Protein AF-A0A809RXK3-F1 (afdb_monomer_lite)

Secondary structure (DSSP, 8-state):
--HHHHHHHHHHHHHHHHHHHHHHHHHHHH-BTTB--SS-TT-HHHHHHHHHHHHHHHHHHHHHHS--TTSSHHHHHHHHHHHHHTT--HHHHHHHTT--------

Organism: NCBI:txid2608985

Structure (mmCIF, N/CA/C/O backbone):
data_AF-A0A809RXK3-F1
#
_entry.id   AF-A0A809RXK3-F1
#
loop_
_atom_site.group_PDB
_atom_site.id
_atom_site.type_symbol
_atom_site.label_atom_id
_atom_site.label_alt_id
_atom_site.label_comp_id
_atom_site.label_asym_id
_atom_site.label_entity_id
_atom_site.label_seq_id
_atom_site.pdbx_PDB_ins_code
_atom_site.Cartn_x
_atom_site.Cartn_y
_atom_site.Cartn_z
_atom_site.occupancy
_atom_site.B_iso_or_equiv
_atom_site.auth_seq_id
_atom_site.auth_comp_id
_atom_site.auth_asym_id
_atom_site.auth_atom_id
_atom_site.pdbx_PDB_model_num
ATOM 1 N N . MET A 1 1 ? -3.207 2.177 22.111 1.00 71.44 1 MET A N 1
ATOM 2 C CA . MET A 1 1 ? -2.272 1.597 21.127 1.00 71.44 1 MET A CA 1
ATOM 3 C C . MET A 1 1 ? -0.920 1.376 21.788 1.00 71.44 1 MET A C 1
ATOM 5 O O . MET A 1 1 ? -0.339 2.335 22.292 1.00 71.44 1 MET A O 1
ATOM 9 N N . THR A 1 2 ? -0.463 0.130 21.840 1.00 81.38 2 THR A N 1
ATOM 10 C CA . THR A 1 2 ? 0.790 -0.295 22.482 1.00 81.38 2 THR A CA 1
ATOM 11 C C . THR A 1 2 ? 2.020 0.100 21.651 1.00 81.38 2 THR A C 1
ATOM 13 O O . THR A 1 2 ? 1.915 0.415 20.464 1.00 81.38 2 THR A O 1
ATOM 16 N N . LYS A 1 3 ? 3.222 0.070 22.251 1.00 84.62 3 LYS A N 1
ATOM 17 C CA . LYS A 1 3 ? 4.490 0.326 21.532 1.00 84.62 3 LYS A CA 1
ATOM 18 C C . LYS A 1 3 ? 4.699 -0.655 20.368 1.00 84.62 3 LYS A C 1
ATOM 20 O O . LYS A 1 3 ? 5.185 -0.253 19.317 1.00 84.62 3 LYS A O 1
ATOM 25 N N . LYS A 1 4 ? 4.289 -1.917 20.545 1.00 81.25 4 LYS A N 1
ATOM 26 C CA . LYS A 1 4 ? 4.368 -2.959 19.509 1.00 81.25 4 LYS A CA 1
ATOM 27 C C . LYS A 1 4 ? 3.441 -2.662 18.329 1.00 81.25 4 LYS A C 1
ATOM 29 O O . LYS A 1 4 ? 3.879 -2.744 17.191 1.00 81.25 4 LYS A O 1
ATOM 34 N N . GLU A 1 5 ? 2.203 -2.249 18.595 1.00 80.94 5 GLU A N 1
ATOM 35 C CA . GLU A 1 5 ? 1.239 -1.869 17.549 1.00 80.94 5 GLU A CA 1
ATOM 36 C C . GLU A 1 5 ? 1.715 -0.657 16.743 1.00 80.94 5 GLU A C 1
ATOM 38 O O . GLU A 1 5 ? 1.640 -0.667 15.520 1.00 80.94 5 GLU A O 1
ATOM 43 N N . ARG A 1 6 ? 2.278 0.360 17.410 1.00 83.94 6 ARG A N 1
ATOM 44 C CA . ARG A 1 6 ? 2.901 1.507 16.726 1.00 83.94 6 ARG A CA 1
ATOM 45 C C . ARG A 1 6 ? 4.046 1.075 15.813 1.00 83.94 6 ARG A C 1
ATOM 47 O O . ARG A 1 6 ? 4.126 1.546 14.685 1.00 83.94 6 ARG A O 1
ATOM 54 N N . GLY A 1 7 ? 4.906 0.178 16.298 1.00 90.00 7 GLY 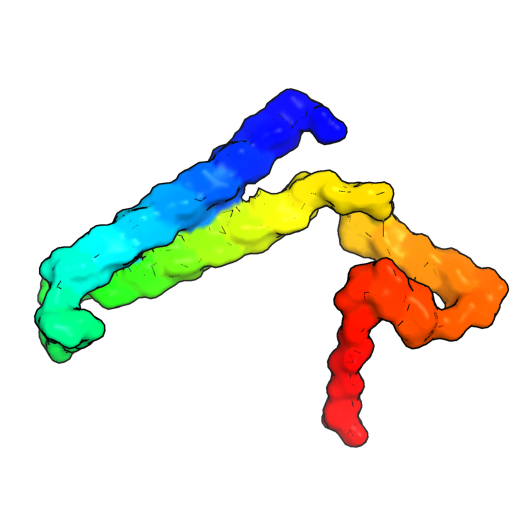A N 1
ATOM 55 C CA . GLY A 1 7 ? 6.007 -0.376 15.511 1.00 90.00 7 GLY A CA 1
ATOM 56 C C . GLY A 1 7 ? 5.518 -1.149 14.287 1.00 90.00 7 GLY A C 1
ATOM 57 O O . GLY A 1 7 ? 6.035 -0.942 13.197 1.00 90.00 7 GLY A O 1
ATOM 58 N N . LEU A 1 8 ? 4.482 -1.980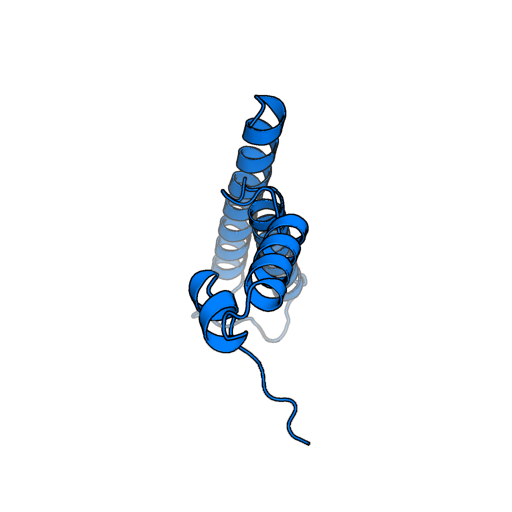 14.442 1.00 90.50 8 LEU A N 1
ATOM 59 C CA . LEU A 1 8 ? 3.874 -2.708 13.328 1.00 90.50 8 LEU A CA 1
ATOM 60 C C . LEU A 1 8 ? 3.302 -1.757 12.271 1.00 90.50 8 LEU A C 1
ATOM 62 O O . LEU A 1 8 ? 3.576 -1.939 11.090 1.00 90.50 8 LEU A O 1
ATOM 66 N N . LEU A 1 9 ? 2.533 -0.742 12.677 1.00 90.94 9 LEU A N 1
ATOM 67 C CA . LEU A 1 9 ? 1.958 0.220 11.732 1.00 90.94 9 LEU A CA 1
ATOM 68 C C . LEU A 1 9 ? 3.044 0.952 10.944 1.00 90.94 9 LEU A C 1
ATOM 70 O O . LEU A 1 9 ? 2.967 1.007 9.720 1.00 90.94 9 LEU A O 1
ATOM 74 N N . TYR A 1 10 ? 4.081 1.421 11.640 1.00 93.56 10 TYR A N 1
ATOM 75 C CA . TYR A 1 10 ? 5.236 2.047 11.006 1.00 93.56 10 TYR A CA 1
ATOM 76 C C . TYR A 1 10 ? 5.910 1.112 9.995 1.00 93.56 10 TYR A C 1
ATOM 78 O O . TYR A 1 10 ? 6.198 1.529 8.879 1.00 93.56 10 TYR A O 1
ATOM 86 N N . LEU A 1 11 ? 6.130 -0.158 10.350 1.00 96.81 11 LEU A N 1
ATOM 87 C CA . LEU A 1 11 ? 6.747 -1.130 9.445 1.00 96.81 11 LEU A CA 1
ATOM 88 C C . LEU A 1 11 ? 5.895 -1.382 8.198 1.00 96.81 11 LEU A C 1
ATOM 90 O O . LEU A 1 11 ? 6.443 -1.434 7.100 1.00 96.81 11 LEU A O 1
ATOM 94 N N . LEU A 1 12 ? 4.576 -1.523 8.350 1.00 94.25 12 LEU A N 1
ATOM 95 C CA . LEU A 1 12 ? 3.663 -1.740 7.225 1.00 94.25 12 LEU A CA 1
ATOM 96 C C . LEU A 1 12 ? 3.646 -0.539 6.273 1.00 94.25 12 LEU A C 1
ATOM 98 O O . LEU A 1 12 ? 3.714 -0.722 5.060 1.00 94.25 12 LEU A O 1
ATOM 102 N N . GLU A 1 13 ? 3.575 0.675 6.819 1.00 94.50 13 GLU A N 1
ATOM 103 C CA . GLU A 1 13 ? 3.581 1.910 6.033 1.00 94.50 13 GLU A CA 1
ATOM 104 C C . GLU A 1 13 ? 4.927 2.110 5.333 1.00 94.50 13 GLU A C 1
ATOM 106 O O . GLU A 1 13 ? 4.969 2.254 4.112 1.00 94.50 13 GLU A O 1
ATOM 111 N N . ARG A 1 14 ? 6.035 1.986 6.072 1.00 97.69 14 ARG A N 1
ATOM 112 C CA . ARG A 1 14 ? 7.379 2.170 5.523 1.00 97.69 14 ARG A CA 1
ATOM 113 C C . ARG A 1 14 ? 7.738 1.132 4.461 1.00 97.69 14 ARG A C 1
ATOM 115 O O . ARG A 1 14 ? 8.382 1.468 3.474 1.00 97.69 14 ARG A O 1
ATOM 122 N N . SER A 1 15 ? 7.330 -0.121 4.648 1.00 97.50 15 SER A N 1
ATOM 123 C CA . SER A 1 15 ? 7.588 -1.181 3.664 1.00 97.50 15 SER A CA 1
ATOM 124 C C . SER A 1 15 ? 6.783 -0.964 2.381 1.00 97.50 15 SER A C 1
ATOM 126 O O . SER A 1 15 ? 7.302 -1.199 1.295 1.00 97.50 15 SER A O 1
ATOM 128 N N . ALA A 1 16 ? 5.540 -0.475 2.488 1.00 97.56 16 ALA A N 1
ATOM 129 C CA . ALA A 1 16 ? 4.735 -0.133 1.318 1.00 97.56 16 ALA A CA 1
ATOM 130 C C . ALA A 1 16 ? 5.359 1.015 0.510 1.00 97.56 16 ALA A C 1
ATOM 132 O O . ALA A 1 16 ? 5.445 0.912 -0.708 1.00 97.56 16 ALA A O 1
ATOM 133 N N . GLU A 1 17 ? 5.839 2.069 1.181 1.00 97.06 17 GLU A N 1
ATOM 134 C CA . GLU A 1 17 ? 6.535 3.189 0.528 1.00 97.06 17 GLU A CA 1
ATOM 135 C C . GLU A 1 17 ? 7.785 2.735 -0.234 1.00 97.06 17 GLU A C 1
ATOM 137 O O . GLU A 1 17 ? 8.012 3.169 -1.359 1.00 97.06 17 GLU A O 1
ATOM 142 N N . LEU A 1 18 ? 8.598 1.860 0.367 1.00 98.19 18 LEU A N 1
ATOM 143 C CA . LEU A 1 18 ? 9.817 1.360 -0.274 1.00 98.19 18 LEU A CA 1
ATOM 144 C C . LEU A 1 18 ? 9.508 0.494 -1.500 1.00 98.19 18 LEU A C 1
ATOM 146 O O . LEU A 1 18 ? 10.195 0.607 -2.509 1.00 98.19 18 LEU A O 1
ATOM 150 N N . LEU A 1 19 ? 8.466 -0.340 -1.436 1.00 97.69 19 LEU A N 1
ATOM 151 C CA . LEU A 1 19 ? 8.023 -1.129 -2.589 1.00 97.69 19 LEU A CA 1
ATOM 152 C C . LEU A 1 19 ? 7.520 -0.242 -3.731 1.00 97.69 19 LEU A C 1
ATOM 154 O O . LEU A 1 19 ? 7.840 -0.507 -4.884 1.00 97.69 19 LEU A O 1
ATOM 158 N N . GLU A 1 20 ? 6.760 0.812 -3.426 1.00 97.44 20 GLU A N 1
ATOM 159 C CA . GLU A 1 20 ? 6.300 1.778 -4.432 1.00 97.44 20 GLU A CA 1
ATOM 160 C C . GLU A 1 20 ? 7.480 2.509 -5.082 1.00 97.44 20 GLU A C 1
ATOM 162 O O . GLU A 1 20 ? 7.534 2.599 -6.306 1.00 97.44 20 GLU A O 1
ATOM 167 N N . LEU A 1 21 ? 8.458 2.947 -4.282 1.00 97.69 21 LEU A N 1
ATOM 168 C CA . LEU A 1 21 ? 9.672 3.587 -4.786 1.00 97.69 21 LEU A CA 1
ATOM 169 C C . LEU A 1 21 ? 10.452 2.658 -5.728 1.00 97.69 21 LEU A C 1
ATOM 171 O O . LEU A 1 21 ? 10.783 3.049 -6.844 1.00 97.69 21 LEU A O 1
ATOM 175 N N . HIS A 1 22 ? 10.701 1.413 -5.316 1.00 96.69 22 HIS A N 1
ATOM 176 C CA . HIS A 1 22 ? 11.428 0.451 -6.145 1.00 96.69 22 HIS A CA 1
ATOM 177 C C . HIS A 1 22 ? 10.656 0.052 -7.406 1.00 96.69 22 HIS A C 1
ATOM 179 O O . HIS A 1 22 ? 11.262 -0.130 -8.461 1.00 96.69 22 HIS A O 1
ATOM 185 N N . ALA A 1 23 ? 9.325 -0.027 -7.340 1.00 96.31 23 ALA A N 1
ATOM 186 C CA . ALA A 1 23 ? 8.500 -0.229 -8.524 1.00 96.31 23 ALA A CA 1
ATOM 187 C C . ALA A 1 23 ? 8.655 0.946 -9.509 1.00 96.31 23 ALA A C 1
ATOM 189 O O . ALA A 1 23 ? 8.820 0.741 -10.713 1.00 96.31 23 ALA A O 1
ATOM 190 N N . GLU A 1 24 ? 8.654 2.190 -9.025 1.00 95.00 24 GLU A N 1
ATOM 191 C CA . GLU A 1 24 ? 8.885 3.364 -9.873 1.00 95.00 24 GLU A CA 1
ATOM 192 C C . GLU A 1 24 ? 10.287 3.378 -10.494 1.00 95.00 24 GLU A C 1
ATOM 194 O O . GLU A 1 24 ? 10.413 3.641 -11.693 1.00 95.00 24 GLU A O 1
ATOM 199 N N . GLU A 1 25 ? 11.322 3.032 -9.726 1.00 95.00 25 GLU A N 1
ATOM 200 C CA . GLU A 1 25 ? 12.698 2.883 -10.217 1.00 95.00 25 GLU A CA 1
ATOM 201 C C . GLU A 1 25 ? 12.791 1.808 -11.310 1.00 95.00 25 GLU A C 1
ATOM 203 O O . GLU A 1 25 ? 13.357 2.053 -12.380 1.00 95.00 25 GLU A O 1
ATOM 208 N N . LEU A 1 26 ? 12.164 0.646 -11.092 1.00 93.38 26 LEU A N 1
ATOM 209 C CA . LEU A 1 26 ? 12.107 -0.450 -12.060 1.00 93.38 26 LEU A CA 1
ATOM 210 C C . LEU A 1 26 ? 11.406 -0.010 -13.350 1.00 93.38 26 LEU A C 1
ATOM 212 O O . LEU A 1 26 ? 11.906 -0.227 -14.456 1.00 93.38 26 LEU A O 1
ATOM 216 N N . ARG A 1 27 ? 10.268 0.678 -13.227 1.00 93.75 27 ARG A N 1
ATOM 217 C CA . ARG A 1 27 ? 9.548 1.231 -14.376 1.00 93.75 27 ARG A CA 1
ATOM 218 C C . ARG A 1 27 ? 10.392 2.258 -15.127 1.00 93.75 27 ARG A C 1
ATOM 220 O O . ARG A 1 27 ? 10.390 2.256 -16.358 1.00 93.75 27 ARG A O 1
ATOM 227 N N . ALA A 1 28 ? 11.101 3.137 -14.429 1.00 92.75 28 ALA A N 1
ATOM 228 C CA . ALA A 1 28 ? 11.950 4.143 -15.059 1.00 92.75 28 ALA A CA 1
ATOM 229 C C . ALA A 1 28 ? 13.123 3.508 -15.823 1.00 92.75 28 ALA A C 1
ATOM 231 O O . ALA A 1 28 ? 13.422 3.940 -16.935 1.00 92.75 28 ALA A O 1
ATOM 232 N N . ALA A 1 29 ? 13.740 2.461 -15.269 1.00 92.00 29 ALA A N 1
ATOM 233 C CA . ALA A 1 29 ? 14.868 1.767 -15.885 1.00 92.00 29 ALA A CA 1
ATOM 234 C C . ALA A 1 29 ? 14.471 0.924 -17.110 1.00 92.00 29 ALA A C 1
ATOM 236 O O . ALA A 1 29 ? 15.232 0.841 -18.072 1.00 92.00 29 ALA A O 1
ATOM 237 N N . HIS A 1 30 ? 13.279 0.318 -17.095 1.00 89.75 30 HIS A N 1
ATOM 238 C CA . HIS A 1 30 ? 12.864 -0.658 -18.110 1.00 89.75 30 HIS A CA 1
ATOM 239 C C . HIS A 1 30 ? 11.855 -0.129 -19.139 1.00 89.75 30 HIS A C 1
ATOM 241 O O . HIS A 1 30 ? 11.505 -0.853 -20.071 1.00 89.75 30 HIS A O 1
ATOM 247 N N . THR A 1 31 ? 11.376 1.116 -19.022 1.00 91.38 31 THR A N 1
ATOM 248 C CA . THR A 1 31 ? 10.463 1.703 -20.018 1.00 91.38 31 THR A CA 1
ATOM 249 C C . THR A 1 31 ? 11.168 2.643 -20.991 1.00 91.38 31 THR A C 1
ATOM 251 O O . THR A 1 31 ? 11.969 3.495 -20.620 1.00 91.38 31 THR A O 1
ATOM 254 N N . ILE A 1 32 ? 10.803 2.552 -22.272 1.00 88.56 32 ILE A N 1
ATOM 255 C CA . ILE A 1 32 ? 11.283 3.455 -23.324 1.00 88.56 32 ILE A CA 1
ATOM 256 C C . ILE A 1 32 ? 10.162 4.444 -23.631 1.00 88.56 32 ILE A C 1
ATOM 258 O O . ILE A 1 32 ? 9.068 4.052 -24.043 1.00 88.56 32 ILE A O 1
ATOM 262 N N . ARG A 1 33 ? 10.410 5.743 -23.410 1.00 89.75 33 ARG A N 1
ATOM 263 C CA . ARG A 1 33 ? 9.389 6.808 -23.541 1.00 89.75 33 ARG A CA 1
ATOM 264 C C . ARG A 1 33 ? 8.111 6.499 -22.737 1.00 89.75 33 ARG A C 1
ATOM 266 O O . ARG A 1 33 ? 6.999 6.743 -23.204 1.00 89.75 33 ARG A O 1
ATOM 273 N N . GLY A 1 34 ? 8.272 5.909 -21.550 1.00 85.50 34 GLY A N 1
ATOM 274 C CA . GLY A 1 34 ? 7.172 5.550 -20.650 1.00 85.50 34 GLY A CA 1
ATOM 275 C C . GLY A 1 34 ? 6.351 4.327 -21.074 1.00 85.50 34 GLY A C 1
ATOM 276 O O . GLY A 1 34 ? 5.298 4.078 -20.484 1.00 85.50 34 GLY A O 1
ATOM 277 N N . ARG A 1 35 ? 6.799 3.565 -22.082 1.00 89.75 35 ARG A N 1
ATOM 278 C CA . ARG A 1 35 ? 6.163 2.315 -22.516 1.00 89.75 35 ARG A CA 1
ATOM 279 C C . ARG A 1 35 ? 7.050 1.117 -22.208 1.00 89.75 35 ARG A C 1
ATOM 281 O O . ARG A 1 35 ? 8.258 1.167 -22.427 1.00 89.75 35 ARG A O 1
ATOM 288 N N . TRP A 1 36 ? 6.426 0.038 -21.749 1.00 89.94 36 TRP A N 1
ATOM 289 C CA . TRP A 1 36 ? 7.081 -1.259 -21.616 1.00 89.94 36 TRP A CA 1
ATOM 290 C C . TRP A 1 36 ? 7.451 -1.799 -23.008 1.00 89.94 36 TRP A C 1
ATOM 292 O O . TRP A 1 36 ? 6.605 -1.751 -23.912 1.00 89.94 36 TRP A O 1
ATOM 302 N N . PRO A 1 37 ? 8.686 -2.285 -23.208 1.00 87.50 37 PRO A N 1
ATOM 303 C CA . PRO A 1 37 ? 9.069 -3.024 -24.405 1.00 87.50 37 PRO A CA 1
ATOM 304 C C . PRO A 1 37 ? 8.151 -4.234 -24.640 1.00 87.50 37 PRO A C 1
ATOM 306 O O . PRO A 1 37 ? 7.570 -4.778 -23.703 1.00 87.50 37 PRO A O 1
ATOM 309 N N . LYS A 1 38 ? 7.983 -4.645 -25.906 1.00 78.88 38 LYS A N 1
ATOM 310 C CA . LYS A 1 38 ? 7.184 -5.840 -26.250 1.00 78.88 38 LYS A CA 1
ATOM 311 C C . LYS A 1 38 ? 7.842 -7.125 -25.752 1.00 78.88 38 LYS A C 1
ATOM 313 O O . LYS A 1 38 ? 7.147 -8.038 -25.321 1.00 78.88 38 LYS A O 1
ATOM 318 N N . GLU A 1 39 ? 9.163 -7.168 -25.844 1.00 79.56 39 GLU A N 1
ATOM 319 C CA . GLU A 1 39 ? 9.998 -8.219 -25.286 1.00 79.56 39 GLU A CA 1
ATOM 320 C C . GLU A 1 39 ? 10.425 -7.740 -23.900 1.00 79.56 39 GLU A C 1
ATOM 322 O O . GLU A 1 39 ? 11.323 -6.914 -23.757 1.00 79.56 39 GLU A O 1
ATOM 327 N N . ASP A 1 40 ? 9.686 -8.166 -22.878 1.00 76.25 40 ASP A N 1
ATOM 328 C CA . ASP A 1 40 ? 10.041 -7.901 -21.485 1.00 76.25 40 ASP A CA 1
ATOM 329 C C . ASP A 1 40 ? 11.131 -8.893 -21.071 1.00 76.25 40 ASP A C 1
ATOM 331 O O . ASP A 1 40 ? 10.852 -9.941 -20.489 1.00 76.25 40 ASP A O 1
ATOM 335 N N . GLU A 1 41 ? 12.368 -8.582 -21.458 1.00 62.88 41 GLU A N 1
ATOM 336 C CA . GLU A 1 41 ? 13.502 -9.515 -21.458 1.00 62.88 41 GLU A CA 1
ATOM 337 C C . GLU A 1 41 ? 13.865 -10.068 -20.065 1.00 62.88 41 GLU A C 1
ATOM 339 O O . GLU A 1 41 ? 14.595 -11.048 -19.955 1.00 62.88 41 GLU A O 1
ATOM 344 N N . HIS A 1 42 ? 13.284 -9.529 -18.990 1.00 74.31 42 HIS A N 1
ATOM 345 C CA . HIS A 1 42 ? 13.526 -9.985 -17.620 1.00 74.31 42 HIS A CA 1
ATOM 346 C C . HIS A 1 42 ? 12.265 -10.066 -16.747 1.00 74.31 42 HIS A C 1
ATOM 348 O O . HIS A 1 42 ? 12.373 -10.290 -15.545 1.00 74.31 42 HIS A O 1
ATOM 354 N N . GLY A 1 43 ? 11.067 -9.914 -17.324 1.00 88.19 43 GLY A N 1
ATOM 355 C CA . GLY A 1 43 ? 9.823 -9.892 -16.548 1.00 88.19 43 GLY A CA 1
ATOM 356 C C . GLY A 1 43 ? 9.671 -8.648 -15.663 1.00 88.19 43 GLY A C 1
ATOM 357 O O . GLY A 1 43 ? 8.955 -8.693 -14.664 1.00 88.19 43 GLY A O 1
ATOM 358 N N . ALA A 1 44 ? 10.317 -7.533 -16.017 1.00 90.25 44 ALA A N 1
ATOM 359 C CA . ALA A 1 44 ? 10.317 -6.300 -15.234 1.00 90.25 44 ALA A CA 1
ATOM 360 C C . ALA A 1 44 ? 8.904 -5.727 -15.054 1.00 90.25 44 ALA A C 1
ATOM 362 O O . ALA A 1 44 ? 8.598 -5.125 -14.025 1.00 90.25 44 ALA A O 1
ATOM 363 N N . ARG A 1 45 ? 8.007 -5.942 -16.026 1.00 91.38 45 ARG A N 1
ATOM 364 C CA . ARG A 1 45 ? 6.606 -5.539 -15.884 1.00 91.38 45 ARG A CA 1
ATOM 365 C C . ARG A 1 45 ? 5.879 -6.382 -14.839 1.00 91.38 45 ARG A C 1
ATOM 367 O O . ARG A 1 45 ? 5.100 -5.836 -14.064 1.00 91.38 45 ARG A O 1
ATOM 374 N N . ARG A 1 46 ? 6.121 -7.697 -14.819 1.00 93.06 46 ARG A N 1
ATOM 375 C CA . ARG A 1 46 ? 5.535 -8.596 -13.814 1.00 93.06 46 ARG A CA 1
ATOM 376 C C . ARG A 1 46 ? 5.995 -8.189 -12.419 1.00 93.06 46 ARG A C 1
ATOM 378 O O . ARG A 1 46 ? 5.161 -8.049 -11.534 1.00 93.06 46 ARG A O 1
ATOM 385 N N . ASP A 1 47 ? 7.293 -7.965 -12.249 1.00 93.94 47 ASP A N 1
ATOM 386 C CA . ASP A 1 47 ? 7.873 -7.619 -10.952 1.00 93.94 47 ASP A CA 1
ATOM 387 C C . ASP A 1 47 ? 7.386 -6.232 -10.480 1.00 93.94 47 ASP A C 1
ATOM 389 O O . ASP A 1 47 ? 7.080 -6.055 -9.301 1.00 93.94 47 ASP A O 1
ATOM 393 N N . PHE A 1 48 ? 7.202 -5.273 -11.400 1.00 95.06 48 PHE A N 1
ATOM 394 C CA . PHE A 1 48 ? 6.535 -3.995 -11.118 1.00 95.06 48 PHE A CA 1
ATOM 395 C C . PHE A 1 48 ? 5.115 -4.194 -10.571 1.00 95.06 48 PHE A C 1
ATOM 397 O O . PHE A 1 48 ? 4.775 -3.658 -9.513 1.00 95.06 48 PHE A O 1
ATOM 404 N N . ASP A 1 49 ? 4.291 -4.968 -11.285 1.00 94.81 49 ASP A N 1
ATOM 405 C CA . ASP A 1 49 ? 2.902 -5.224 -10.897 1.00 94.81 49 ASP A CA 1
ATOM 406 C C . ASP A 1 49 ? 2.846 -5.936 -9.528 1.00 94.81 49 ASP A C 1
ATOM 408 O O . ASP A 1 49 ? 2.047 -5.566 -8.663 1.00 94.81 49 A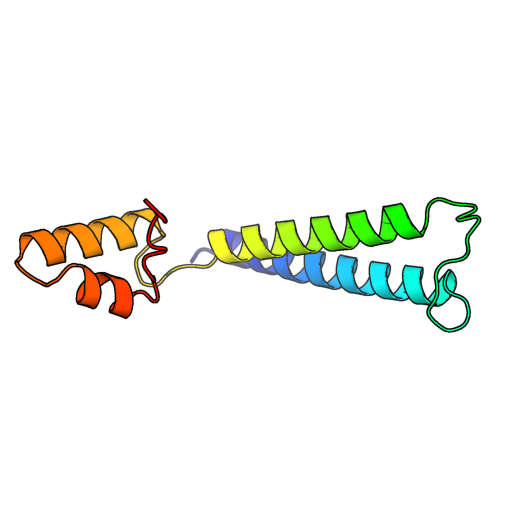SP A O 1
ATOM 412 N N . GLU A 1 50 ? 3.751 -6.890 -9.285 1.00 96.56 50 GLU A N 1
ATOM 413 C CA . GLU A 1 50 ? 3.857 -7.622 -8.021 1.00 96.56 50 GLU A CA 1
ATOM 414 C C . GLU A 1 50 ? 4.228 -6.701 -6.845 1.00 96.56 50 GLU A C 1
ATOM 416 O O . GLU A 1 50 ? 3.584 -6.748 -5.792 1.00 96.56 50 GLU A O 1
ATOM 421 N N . MET A 1 51 ? 5.207 -5.805 -7.023 1.00 96.88 51 MET A N 1
ATOM 422 C CA . MET A 1 51 ? 5.582 -4.816 -6.003 1.00 96.88 51 MET A CA 1
ATOM 423 C C . MET A 1 51 ? 4.421 -3.868 -5.674 1.00 96.88 51 MET A C 1
ATOM 425 O O . MET A 1 51 ? 4.148 -3.607 -4.497 1.00 96.88 51 MET A O 1
ATOM 429 N N . CYS A 1 52 ? 3.693 -3.389 -6.689 1.00 96.88 52 CYS A N 1
ATOM 430 C CA . CYS A 1 52 ? 2.507 -2.554 -6.492 1.00 96.88 52 CYS A CA 1
ATOM 431 C C . CYS A 1 52 ? 1.397 -3.292 -5.725 1.00 96.88 52 CYS A C 1
ATOM 433 O O . CYS A 1 52 ? 0.773 -2.718 -4.821 1.00 96.88 52 CYS A O 1
ATOM 435 N N . ASP A 1 53 ? 1.149 -4.562 -6.043 1.00 97.00 53 ASP A N 1
ATOM 436 C CA . ASP A 1 53 ? 0.142 -5.368 -5.355 1.00 97.00 53 ASP A CA 1
ATOM 437 C C . ASP A 1 53 ? 0.530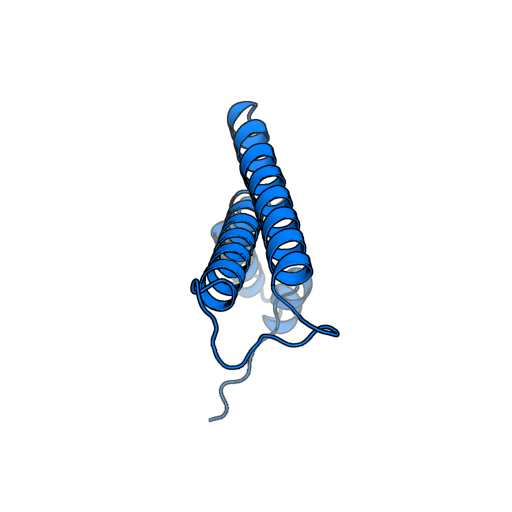 -5.670 -3.901 1.00 97.00 53 ASP A C 1
ATOM 439 O O . ASP A 1 53 ? -0.317 -5.565 -3.002 1.00 97.00 53 ASP A O 1
ATOM 443 N N . MET A 1 54 ? 1.809 -5.951 -3.634 1.00 97.06 54 MET A N 1
ATOM 444 C CA . MET A 1 54 ? 2.320 -6.105 -2.271 1.00 97.06 54 MET A CA 1
ATOM 445 C C . MET A 1 54 ? 2.166 -4.813 -1.462 1.00 97.06 54 MET A C 1
ATOM 447 O O . MET A 1 54 ? 1.610 -4.848 -0.360 1.00 97.06 54 MET A O 1
ATOM 451 N N . ALA A 1 55 ? 2.567 -3.660 -2.010 1.00 96.88 55 ALA A N 1
ATOM 452 C CA . ALA A 1 55 ? 2.412 -2.363 -1.347 1.00 96.88 55 ALA A CA 1
ATOM 453 C C . ALA A 1 55 ? 0.941 -2.074 -1.004 1.00 96.88 55 ALA A C 1
ATOM 455 O O . ALA A 1 55 ? 0.598 -1.701 0.124 1.00 96.88 55 ALA A O 1
ATOM 456 N N . LYS A 1 56 ? 0.030 -2.349 -1.942 1.00 95.19 56 LYS A N 1
ATOM 457 C CA . LYS A 1 56 ? -1.418 -2.245 -1.725 1.00 95.19 56 LYS A CA 1
ATOM 458 C C . LYS A 1 56 ? -1.908 -3.185 -0.620 1.00 95.19 56 LYS A C 1
ATOM 460 O O . LYS A 1 56 ? -2.762 -2.790 0.181 1.00 95.19 56 LYS A O 1
ATOM 465 N N . GLY A 1 57 ? -1.392 -4.412 -0.559 1.00 93.62 57 GLY A N 1
ATOM 466 C CA . GLY A 1 57 ? -1.661 -5.373 0.513 1.00 93.62 57 GLY A CA 1
ATOM 467 C C . GLY A 1 57 ? -1.229 -4.849 1.884 1.00 93.62 57 GLY A C 1
ATOM 468 O O . GLY A 1 57 ? -2.028 -4.841 2.825 1.00 93.62 57 GLY A O 1
ATOM 469 N N . LEU A 1 58 ? -0.013 -4.313 1.978 1.00 93.88 58 LEU A N 1
ATOM 470 C CA . LEU A 1 58 ? 0.529 -3.720 3.202 1.00 93.88 58 LEU A CA 1
ATOM 471 C C . LEU A 1 58 ? -0.275 -2.499 3.657 1.00 93.88 58 LEU A C 1
ATOM 473 O O . LEU A 1 58 ? -0.603 -2.389 4.837 1.00 93.88 58 LEU A O 1
ATOM 477 N N . ARG A 1 59 ? -0.697 -1.623 2.737 1.00 91.19 59 ARG A N 1
ATOM 478 C CA . ARG A 1 59 ? -1.563 -0.475 3.066 1.00 91.19 59 ARG A CA 1
ATOM 479 C C . ARG A 1 59 ? -2.942 -0.910 3.572 1.00 91.19 59 ARG A C 1
ATOM 481 O O . ARG A 1 59 ? -3.487 -0.286 4.486 1.00 91.19 59 ARG A O 1
ATOM 488 N N . LYS A 1 60 ? -3.511 -1.995 3.032 1.00 88.00 60 LYS A N 1
ATOM 489 C CA . LYS A 1 60 ? -4.751 -2.591 3.565 1.00 88.00 60 LYS A CA 1
ATOM 490 C C . LYS A 1 60 ? -4.544 -3.145 4.974 1.00 88.00 60 LYS A C 1
ATOM 492 O O . LYS A 1 60 ? -5.369 -2.866 5.843 1.00 88.00 60 LYS A O 1
ATOM 497 N N . ALA A 1 61 ? -3.450 -3.868 5.209 1.00 85.69 61 ALA A N 1
ATOM 498 C CA . ALA A 1 61 ? -3.098 -4.374 6.534 1.00 85.69 61 ALA A CA 1
ATOM 499 C C . ALA A 1 61 ? -2.888 -3.223 7.532 1.00 85.69 61 ALA A C 1
ATOM 501 O O . ALA A 1 61 ? -3.442 -3.246 8.629 1.00 85.69 61 ALA A O 1
ATOM 502 N N . HIS A 1 62 ? -2.185 -2.162 7.124 1.00 88.88 62 HIS A N 1
ATOM 503 C CA . HIS A 1 62 ? -2.009 -0.950 7.919 1.00 88.88 62 HIS A CA 1
ATOM 504 C C . HIS A 1 62 ? -3.362 -0.338 8.302 1.00 88.88 62 HIS A C 1
ATOM 50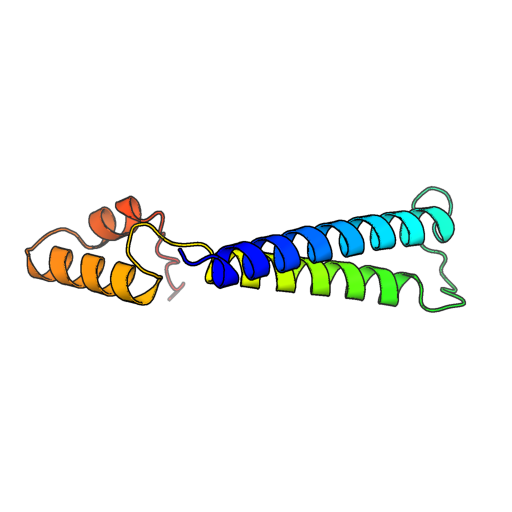6 O O . HIS A 1 62 ? -3.619 -0.086 9.477 1.00 88.88 62 HIS A O 1
ATOM 512 N N . LYS A 1 63 ? -4.276 -0.171 7.336 1.00 84.12 63 LYS A N 1
ATOM 513 C CA . LYS A 1 63 ? -5.630 0.344 7.593 1.00 84.12 63 LYS A CA 1
ATOM 514 C C . LYS A 1 63 ? -6.430 -0.551 8.544 1.00 84.12 63 LYS A C 1
ATOM 516 O O . LYS A 1 63 ? -7.180 -0.026 9.360 1.00 84.12 63 LYS A O 1
ATOM 521 N N . TYR A 1 64 ? -6.281 -1.869 8.435 1.00 80.62 64 TYR A N 1
ATOM 522 C CA . TYR A 1 64 ? -6.952 -2.835 9.304 1.00 80.62 64 TYR A CA 1
ATOM 523 C C . TYR A 1 64 ? -6.457 -2.754 10.755 1.00 80.62 64 TYR A C 1
ATOM 525 O O . TYR A 1 64 ? -7.264 -2.759 11.682 1.00 80.62 64 TYR A O 1
ATOM 533 N N . HIS A 1 65 ? -5.141 -2.643 10.953 1.00 81.00 65 HIS A N 1
ATOM 534 C CA . HIS A 1 65 ? -4.530 -2.565 12.282 1.00 81.00 65 HIS A CA 1
ATOM 535 C C . HIS A 1 65 ? -4.565 -1.162 12.899 1.00 81.00 65 HIS A C 1
ATOM 537 O O . HIS A 1 65 ? -4.374 -1.023 14.109 1.00 81.00 65 HIS A O 1
ATOM 543 N N . LYS A 1 66 ? -4.788 -0.114 12.096 1.00 80.75 66 LYS A N 1
ATOM 544 C CA . LYS A 1 66 ? -4.878 1.259 12.590 1.00 80.75 66 LYS A CA 1
ATOM 545 C C . LYS A 1 66 ? -6.030 1.352 13.601 1.00 80.75 66 LYS A C 1
ATOM 547 O O . LYS A 1 66 ? -7.149 0.953 13.273 1.00 80.75 66 LYS A O 1
ATOM 552 N N . PRO A 1 67 ? -5.797 1.892 14.813 1.00 67.81 67 PRO A N 1
ATOM 553 C CA . PRO A 1 67 ? -6.841 2.016 15.816 1.00 67.81 67 PRO A CA 1
ATOM 554 C C . PRO A 1 67 ? -8.022 2.807 15.259 1.00 67.81 67 PRO A C 1
ATOM 556 O O . PRO A 1 67 ? -7.900 3.988 14.933 1.00 67.81 67 PRO A O 1
ATOM 559 N N . ASN A 1 68 ? -9.165 2.142 15.146 1.00 64.81 68 ASN A N 1
ATOM 560 C CA . ASN A 1 68 ? -10.433 2.794 14.878 1.00 64.81 68 ASN A CA 1
ATOM 561 C C . ASN A 1 68 ? -10.953 3.359 16.214 1.00 64.81 68 ASN A C 1
ATOM 563 O O . ASN A 1 68 ? -10.969 2.603 17.190 1.00 64.81 68 ASN A O 1
ATOM 567 N N . PRO A 1 69 ? -11.395 4.628 16.292 1.00 57.28 69 PRO A N 1
ATOM 568 C CA . PRO A 1 69 ? -12.033 5.187 17.491 1.00 57.28 69 PRO A CA 1
ATOM 569 C C . PRO A 1 69 ? -13.223 4.362 18.016 1.00 57.28 69 PRO A C 1
ATOM 571 O O . PRO A 1 69 ? -13.586 4.495 19.178 1.00 57.28 69 PRO A O 1
ATOM 574 N N . LEU A 1 70 ? -13.782 3.460 17.204 1.00 59.22 70 LEU A N 1
ATOM 575 C CA . LEU A 1 70 ? -14.863 2.545 17.585 1.00 59.22 70 LEU A CA 1
ATOM 576 C C . LEU A 1 70 ? -14.370 1.167 18.060 1.00 59.22 70 LEU A C 1
ATOM 578 O O . LEU A 1 70 ? -15.174 0.318 18.413 1.00 59.22 70 LEU A O 1
ATOM 582 N N . GLY A 1 71 ? -13.058 0.910 18.076 1.00 58.41 71 GLY A N 1
ATOM 583 C CA . GLY A 1 71 ? -12.469 -0.362 18.515 1.00 58.41 71 GLY A CA 1
ATOM 584 C C . GLY A 1 71 ? -12.512 -1.497 17.480 1.00 58.41 71 GLY A C 1
ATOM 585 O O . GLY A 1 71 ? -12.425 -2.665 17.850 1.00 58.41 71 GLY A O 1
ATOM 586 N N . GLY A 1 72 ? -12.618 -1.154 16.192 1.00 63.47 72 GLY A N 1
ATOM 587 C CA . GLY A 1 72 ? -12.501 -2.069 15.049 1.00 63.47 72 GLY A CA 1
ATOM 588 C C . GLY A 1 72 ? -13.767 -2.130 14.182 1.00 63.47 72 GLY A C 1
ATOM 589 O O . GLY A 1 72 ? -14.762 -1.489 14.516 1.00 63.47 72 GLY A O 1
ATOM 590 N N . PRO A 1 73 ? -13.751 -2.870 13.056 1.00 62.34 73 PRO A N 1
ATOM 591 C CA . PRO A 1 73 ? -14.934 -3.046 12.209 1.00 62.34 73 PRO A CA 1
ATOM 592 C C . PRO A 1 73 ? -16.075 -3.752 12.949 1.00 62.34 73 PRO A C 1
ATOM 594 O O . PRO A 1 73 ? -17.223 -3.355 12.812 1.00 62.34 73 PRO A O 1
ATOM 597 N N . ALA A 1 74 ? -15.758 -4.751 13.780 1.00 63.50 74 ALA A N 1
ATOM 598 C CA . ALA A 1 74 ? -16.752 -5.508 14.543 1.00 63.50 74 ALA A CA 1
ATOM 599 C C . ALA A 1 74 ? -17.559 -4.606 15.490 1.00 63.50 74 ALA A C 1
ATOM 601 O O . ALA A 1 74 ? -18.776 -4.534 15.387 1.00 63.50 74 ALA A O 1
ATOM 602 N N . LYS A 1 75 ? -16.870 -3.810 16.313 1.00 66.69 75 LYS A N 1
ATOM 603 C CA . LYS A 1 75 ? -17.525 -2.885 17.245 1.00 66.69 75 LYS A CA 1
ATOM 604 C C . LYS A 1 75 ? -18.269 -1.736 16.556 1.00 66.69 75 LYS A C 1
ATOM 606 O O . LYS A 1 75 ? -19.240 -1.234 17.106 1.00 66.69 75 LYS A O 1
ATOM 611 N N . MET A 1 76 ? -17.846 -1.337 15.352 1.00 72.19 76 MET A N 1
ATOM 612 C CA . MET A 1 76 ? -18.605 -0.399 14.513 1.00 72.19 76 MET A CA 1
ATOM 613 C C . MET A 1 76 ? -19.942 -1.012 14.065 1.00 72.19 76 MET A C 1
ATOM 615 O O . MET A 1 76 ? -20.966 -0.337 14.117 1.00 72.19 76 MET A O 1
ATOM 619 N N . PHE A 1 77 ? -19.957 -2.280 13.640 1.00 74.56 77 PHE A N 1
ATOM 620 C CA . PHE A 1 77 ? -21.208 -2.960 13.293 1.00 74.56 77 PHE A CA 1
ATOM 621 C C . PHE A 1 77 ? -22.096 -3.191 14.515 1.00 74.56 77 PHE A C 1
ATOM 623 O O . PHE A 1 77 ? -23.304 -2.994 14.405 1.00 74.56 77 PHE A O 1
ATOM 630 N N . ASP A 1 78 ? -21.515 -3.508 15.674 1.00 77.31 78 ASP A N 1
ATOM 631 C CA . ASP A 1 78 ? -22.263 -3.610 16.930 1.00 77.31 78 ASP A CA 1
ATOM 632 C C . ASP A 1 78 ? -22.912 -2.268 17.300 1.00 77.31 78 ASP A C 1
ATOM 634 O O . ASP A 1 78 ? -24.109 -2.226 17.571 1.00 77.31 78 ASP A O 1
ATOM 638 N N . SER A 1 79 ? -22.185 -1.146 17.193 1.00 75.81 79 SER A N 1
ATOM 639 C CA . SER A 1 79 ? -22.760 0.180 17.464 1.00 75.81 79 SER A CA 1
ATOM 640 C C . SER A 1 79 ? -23.852 0.578 16.467 1.00 75.81 79 SER A C 1
ATOM 642 O O . SER A 1 79 ? -24.827 1.225 16.845 1.00 75.81 79 SER A O 1
ATOM 644 N N . ILE A 1 80 ? -23.723 0.184 15.193 1.00 79.31 80 ILE A N 1
ATOM 645 C CA . ILE A 1 80 ? -24.788 0.371 14.193 1.00 79.31 80 ILE A CA 1
ATOM 646 C C . ILE A 1 80 ? -26.014 -0.462 14.576 1.00 79.31 80 ILE A C 1
ATOM 648 O O . ILE A 1 80 ? -27.132 0.050 14.548 1.00 79.31 80 ILE A O 1
ATOM 652 N N . ALA A 1 81 ? -25.813 -1.725 14.956 1.00 81.75 81 ALA A N 1
ATOM 653 C CA . ALA A 1 81 ? -26.891 -2.621 15.353 1.00 81.75 81 ALA A CA 1
ATOM 654 C C . ALA A 1 81 ? -27.620 -2.116 16.606 1.00 81.75 81 ALA A C 1
ATOM 656 O O . ALA A 1 81 ? -28.847 -2.159 16.650 1.00 81.75 81 ALA A O 1
ATOM 657 N N . ASP A 1 82 ? -26.898 -1.590 17.594 1.00 84.38 82 ASP A N 1
ATOM 658 C CA . ASP A 1 82 ? -27.491 -1.031 18.811 1.00 84.38 82 ASP A CA 1
ATOM 659 C C . ASP A 1 82 ? -28.326 0.222 18.531 1.00 84.38 82 ASP A C 1
ATOM 661 O O . ASP A 1 82 ? -29.433 0.349 19.053 1.00 84.38 82 ASP A O 1
ATOM 665 N N . ARG A 1 83 ? -27.865 1.106 17.641 1.00 81.94 83 ARG A N 1
ATOM 666 C CA . ARG A 1 83 ? -28.645 2.282 17.221 1.00 81.94 83 ARG A CA 1
ATOM 667 C C . ARG A 1 83 ? -29.901 1.904 16.440 1.00 81.94 83 ARG A C 1
ATOM 669 O O . ARG A 1 83 ? -30.970 2.447 16.698 1.00 81.94 83 ARG A O 1
ATOM 676 N N . MET A 1 84 ? -29.808 0.912 15.557 1.00 83.44 84 MET A N 1
ATOM 677 C CA . MET A 1 84 ? -30.988 0.374 14.874 1.00 83.44 84 MET A CA 1
ATOM 678 C C . MET A 1 84 ? -31.988 -0.254 15.849 1.00 83.44 84 MET A C 1
ATOM 680 O O . MET A 1 84 ? -33.192 -0.062 15.694 1.00 83.44 84 MET A O 1
ATOM 684 N N . ARG A 1 85 ? -31.514 -0.985 16.871 1.00 82.44 85 ARG A N 1
ATOM 685 C CA . ARG A 1 85 ? -32.376 -1.518 17.944 1.00 82.44 85 ARG A CA 1
ATOM 686 C C . ARG A 1 85 ? -33.046 -0.404 18.749 1.00 82.44 85 ARG A C 1
ATOM 688 O O . ARG A 1 85 ? -34.168 -0.595 19.204 1.00 82.44 85 ARG A O 1
ATOM 695 N N . ALA A 1 86 ? -32.383 0.741 18.899 1.00 85.44 86 ALA A N 1
ATOM 696 C CA . ALA A 1 86 ? -32.931 1.930 19.546 1.00 85.44 86 ALA A CA 1
ATOM 697 C C . ALA A 1 86 ? -33.949 2.701 18.677 1.00 85.44 86 ALA A C 1
ATOM 699 O O . ALA A 1 86 ? -34.576 3.634 19.172 1.00 85.44 86 ALA A O 1
ATOM 700 N N . GLY A 1 87 ? -34.154 2.295 17.418 1.00 86.62 87 GLY A N 1
ATOM 701 C CA . GLY A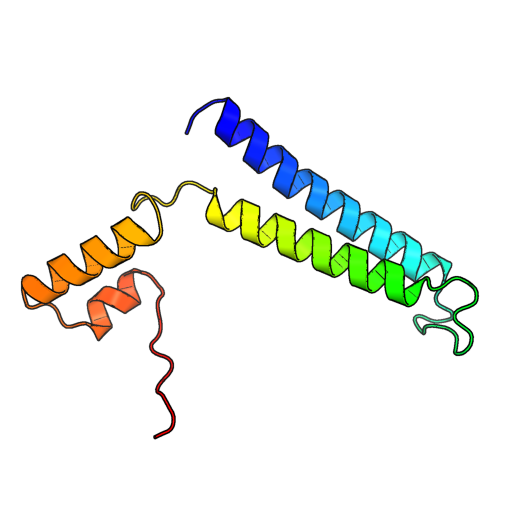 1 87 ? -35.154 2.869 16.513 1.00 86.62 87 GLY A CA 1
ATOM 702 C C . GLY A 1 87 ? -34.604 3.865 15.490 1.00 86.62 87 GLY A C 1
ATOM 703 O O . GLY A 1 87 ? -35.386 4.382 14.691 1.00 86.62 87 GLY A O 1
ATOM 704 N N . ASP A 1 88 ? -33.290 4.109 15.466 1.00 84.00 88 ASP A N 1
ATOM 705 C CA . ASP A 1 88 ? -32.671 4.956 14.444 1.00 84.00 88 ASP A CA 1
ATOM 706 C C . ASP A 1 88 ? -32.786 4.306 13.053 1.00 84.00 88 ASP A C 1
ATOM 708 O O . ASP A 1 88 ? -32.721 3.080 12.886 1.00 84.00 88 ASP A O 1
ATOM 712 N N . SER A 1 89 ? -32.897 5.133 12.008 1.00 82.19 89 SER A N 1
ATOM 713 C CA . SER A 1 89 ? -32.936 4.620 10.642 1.00 82.19 89 SER A CA 1
ATOM 714 C C . SER A 1 89 ? -31.564 4.064 10.233 1.00 82.19 89 SER A C 1
ATOM 716 O O . SER A 1 89 ? -30.530 4.725 10.346 1.00 82.19 89 SER A O 1
ATOM 718 N N . MET A 1 90 ? -31.536 2.841 9.689 1.00 75.69 90 MET A N 1
ATOM 719 C CA . MET A 1 90 ? -30.272 2.187 9.308 1.00 75.69 90 MET A CA 1
ATOM 720 C C . MET A 1 90 ? -29.434 3.027 8.337 1.00 75.69 90 MET A C 1
ATOM 722 O O . MET A 1 90 ? -28.204 3.008 8.383 1.00 75.69 90 MET A O 1
ATOM 726 N N . LYS A 1 91 ? -30.098 3.774 7.449 1.00 79.44 91 LYS A N 1
ATOM 727 C CA . LYS A 1 91 ? -29.441 4.627 6.459 1.00 79.44 91 LYS A CA 1
ATOM 728 C C . LYS A 1 91 ? -28.662 5.766 7.122 1.00 79.44 91 LYS A C 1
ATOM 730 O O . LYS A 1 91 ? -27.558 6.057 6.670 1.00 79.44 91 LYS A O 1
ATOM 735 N N . GLU A 1 92 ? -29.213 6.377 8.167 1.00 77.50 92 GLU A N 1
ATOM 736 C CA . GLU A 1 92 ? -28.556 7.446 8.926 1.00 77.50 92 GLU A CA 1
ATOM 737 C C . GLU A 1 92 ? -27.424 6.882 9.785 1.00 77.50 92 GLU A C 1
ATOM 739 O O . GLU A 1 92 ? -26.295 7.358 9.680 1.00 77.50 92 GLU A O 1
ATOM 744 N N . CYS A 1 93 ? -27.664 5.781 10.510 1.00 77.62 93 CYS A N 1
ATOM 745 C CA . CYS A 1 93 ? -26.622 5.145 11.319 1.00 77.62 93 CYS A CA 1
ATOM 746 C C . CYS A 1 93 ? -25.400 4.760 10.487 1.00 77.62 93 CYS A C 1
ATOM 748 O O . CYS A 1 93 ? -24.277 5.032 10.884 1.00 77.62 93 CYS A O 1
ATOM 750 N N . MET A 1 94 ? -25.591 4.127 9.327 1.00 74.94 94 MET A N 1
ATOM 751 C CA . MET A 1 94 ? -24.478 3.701 8.474 1.00 74.94 94 MET A CA 1
ATOM 752 C C . MET A 1 94 ? -23.732 4.882 7.837 1.00 74.94 94 MET A C 1
ATOM 754 O O . MET A 1 94 ? -22.510 4.807 7.671 1.00 74.94 94 MET A O 1
ATOM 758 N N . ALA A 1 95 ? -24.441 5.962 7.494 1.00 77.44 95 ALA A N 1
ATOM 759 C CA . ALA A 1 95 ? -23.842 7.162 6.916 1.00 77.44 95 ALA A CA 1
ATOM 760 C C . ALA A 1 95 ? -22.895 7.861 7.902 1.00 77.44 95 ALA A C 1
ATOM 762 O O . ALA A 1 95 ? -21.816 8.287 7.485 1.00 77.44 95 ALA A O 1
ATOM 763 N N . ASP A 1 96 ? -23.237 7.882 9.194 1.00 76.00 96 ASP A N 1
ATOM 764 C CA . ASP A 1 96 ? -22.374 8.416 10.259 1.00 76.00 96 ASP A CA 1
ATOM 765 C C . ASP A 1 96 ? -21.021 7.685 10.340 1.00 76.00 96 ASP A C 1
ATOM 767 O O . ASP A 1 96 ? -20.010 8.261 10.739 1.00 76.00 96 ASP A O 1
ATOM 771 N N . TYR A 1 97 ? -20.974 6.426 9.892 1.00 70.88 97 TYR A N 1
ATOM 772 C CA . TYR A 1 97 ? -19.751 5.621 9.811 1.00 70.88 97 TYR A CA 1
ATOM 773 C C . TYR A 1 97 ? -19.124 5.592 8.407 1.00 70.88 97 TYR A C 1
ATOM 775 O O . TYR A 1 97 ? -18.213 4.803 8.145 1.00 70.88 97 TYR A O 1
ATOM 783 N N . GLY A 1 98 ? -19.590 6.441 7.485 1.00 70.88 98 GLY A N 1
ATOM 784 C CA . GLY A 1 98 ? -19.079 6.526 6.115 1.00 70.88 98 GLY A CA 1
ATOM 785 C C . GLY A 1 98 ? -19.400 5.303 5.249 1.00 70.88 98 GLY A C 1
ATOM 786 O O . GLY A 1 98 ? -18.781 5.112 4.198 1.00 70.88 98 GLY A O 1
ATOM 787 N N . LEU A 1 99 ? -20.352 4.465 5.669 1.00 75.81 99 LEU A N 1
ATOM 788 C CA . LEU A 1 99 ? -20.787 3.286 4.930 1.00 75.81 99 LEU A CA 1
ATOM 789 C C . LEU A 1 99 ? -21.916 3.659 3.966 1.00 75.81 99 LEU A C 1
ATOM 791 O O . LEU A 1 99 ? -22.856 4.372 4.308 1.00 75.81 99 LEU A O 1
ATOM 795 N N . LYS A 1 100 ? -21.838 3.142 2.737 1.00 73.50 100 LYS A N 1
ATOM 796 C CA . LYS A 1 100 ? -22.890 3.288 1.726 1.00 73.50 100 LYS A CA 1
ATOM 797 C C . LYS A 1 100 ? -23.411 1.914 1.340 1.00 73.50 100 LYS A C 1
ATOM 799 O O . LYS A 1 100 ? -22.624 1.016 1.044 1.00 73.50 100 LYS A O 1
ATOM 804 N N . PHE A 1 101 ? -24.732 1.770 1.287 1.00 64.56 101 PHE A N 1
ATOM 805 C CA . PHE A 1 101 ? -25.352 0.579 0.721 1.00 64.56 101 PHE A CA 1
ATOM 806 C C . PHE A 1 101 ? -25.005 0.508 -0.770 1.00 64.56 101 PHE A C 1
ATOM 808 O O . PHE A 1 101 ? -25.369 1.398 -1.542 1.00 64.56 101 PHE A O 1
ATOM 815 N N . LYS A 1 102 ? -24.325 -0.557 -1.194 1.00 67.19 102 LYS A N 1
ATOM 816 C CA . LYS A 1 102 ? -24.399 -0.975 -2.593 1.00 67.19 102 LYS A CA 1
ATOM 817 C C . LYS A 1 102 ? -25.740 -1.683 -2.732 1.00 67.19 102 LYS A C 1
ATOM 819 O O . LYS A 1 102 ? -25.909 -2.760 -2.170 1.00 67.19 102 LYS A O 1
ATOM 824 N N . ARG A 1 103 ? -26.714 -1.067 -3.410 1.00 55.62 103 ARG A N 1
ATOM 825 C CA . ARG A 1 103 ? -27.923 -1.799 -3.811 1.00 55.62 103 ARG A CA 1
ATOM 826 C C . ARG A 1 103 ? -27.480 -3.011 -4.629 1.00 55.62 103 ARG A C 1
ATOM 828 O O . ARG A 1 103 ? -26.727 -2.852 -5.589 1.00 55.62 103 ARG A O 1
ATOM 835 N N . SER A 1 104 ? -27.935 -4.197 -4.243 1.00 54.16 104 SER A N 1
ATOM 836 C CA . SER A 1 104 ? -27.972 -5.326 -5.163 1.00 54.16 104 SER A CA 1
ATOM 837 C C . SER A 1 104 ? -28.898 -4.915 -6.306 1.00 54.16 104 SER A C 1
ATOM 839 O O . SER A 1 104 ? -30.039 -4.536 -6.045 1.00 54.16 104 SER A O 1
ATOM 841 N N . ASN A 1 105 ? -28.395 -4.914 -7.541 1.00 47.09 105 ASN A N 1
ATOM 842 C CA . ASN A 1 105 ? -29.257 -4.882 -8.720 1.00 47.09 105 ASN A CA 1
ATOM 843 C C . ASN A 1 105 ? -30.005 -6.219 -8.734 1.00 47.09 105 ASN A C 1
ATOM 845 O O . ASN A 1 105 ? -29.482 -7.202 -9.255 1.00 47.09 105 ASN A O 1
ATOM 849 N N . VAL A 1 106 ? -31.153 -6.264 -8.062 1.00 42.59 106 VAL A N 1
ATOM 850 C CA . VAL A 1 106 ? -32.185 -7.278 -8.281 1.00 42.59 106 VAL A CA 1
ATOM 851 C C . VAL A 1 106 ? -33.232 -6.632 -9.166 1.00 42.59 106 VAL A C 1
ATOM 853 O O . VAL A 1 106 ? -33.631 -5.493 -8.826 1.00 42.59 106 VAL A O 1
#

pLDDT: mean 83.02, std 12.59, range [42.59, 98.19]

Foldseek 3Di:
DDPVLVVLLCCLQVLLVVLLVVLVVLQVVQDDVSHHDPCNVPCSVVSSVVSNVSSVVSVVVSVQSPQDPQRGPVSLVVQLVVVVVVVDDSCVSCVVVVDDDPDDPD

Radius of gyration: 20.79 Å; chains: 1; bounding box: 50×18×49 Å

Sequence (106 aa):
MTKKERGLLYLLERSAELLELHAEELRAAHTIRGRWPKEDEHGARRDFDEMCDMAKGLRKAHKYHKPNPLGGPAKMFDSIADRMRAGDSMKECMADYGLKFKRSNV